Protein AF-X6DTE1-F1 (afdb_monomer_lite)

Sequence (92 aa):
MDHDGTIVAFVAQVKPLPAISKGIAIMAIKADEPCYRLTFDDAVAVQIELINGEKQSRIAARYDTNGGRISEVNTGKLHPGSRAEALRRLNS

Secondary structure (DSSP, 8-state):
--------------PPPPP--------------------HHHHHHHHHHHHTT--HHHHHHHTT--HHHHHHHHTTSSSTTHHHHHHHHHT-

pLDDT: mean 75.02, std 22.13, range [36.34, 96.12]

Structure (mmCIF, N/CA/C/O backbone):
data_AF-X6DTE1-F1
#
_entry.id   AF-X6DTE1-F1
#
loop_
_atom_site.group_PDB
_atom_site.id
_atom_site.type_symbol
_atom_site.label_atom_id
_atom_site.label_alt_id
_atom_site.label_comp_id
_atom_site.label_asym_id
_atom_site.label_entity_id
_atom_site.label_seq_id
_atom_site.pdbx_PDB_ins_code
_atom_site.Cartn_x
_atom_site.Cartn_y
_atom_site.Cartn_z
_atom_site.occupancy
_atom_site.B_iso_or_equiv
_atom_site.auth_seq_id
_atom_site.auth_comp_id
_atom_site.auth_asym_id
_atom_site.auth_atom_id
_atom_site.pdbx_PDB_model_num
ATOM 1 N N . MET A 1 1 ? -26.300 33.629 -55.037 1.00 42.12 1 MET A N 1
ATOM 2 C CA . MET A 1 1 ? -25.456 32.583 -55.647 1.00 42.12 1 MET A CA 1
ATOM 3 C C . MET A 1 1 ? -24.899 31.770 -54.504 1.00 42.12 1 MET A C 1
ATOM 5 O O . MET A 1 1 ? -23.818 32.027 -53.993 1.00 42.12 1 MET A O 1
ATOM 9 N N . ASP A 1 2 ? -25.768 30.891 -54.041 1.00 45.75 2 ASP A N 1
ATOM 10 C CA . ASP A 1 2 ? -25.549 29.846 -53.062 1.00 45.75 2 ASP A CA 1
ATOM 11 C C . ASP A 1 2 ? -24.662 28.770 -53.680 1.00 45.75 2 ASP A C 1
ATOM 13 O O . ASP A 1 2 ? -24.908 28.397 -54.823 1.00 45.75 2 ASP A O 1
ATOM 17 N N . HIS A 1 3 ? -23.692 28.249 -52.929 1.00 50.47 3 HIS A N 1
ATOM 18 C CA . HIS A 1 3 ? -23.253 26.862 -53.066 1.00 50.47 3 HIS A CA 1
ATOM 19 C C . HIS A 1 3 ? -22.790 26.347 -51.704 1.00 50.47 3 HIS A C 1
ATOM 21 O O . HIS A 1 3 ? -21.667 26.585 -51.259 1.00 50.47 3 HIS A O 1
ATOM 27 N N . ASP A 1 4 ? -23.721 25.644 -51.063 1.00 48.56 4 ASP A N 1
ATOM 28 C CA . ASP A 1 4 ? -23.477 24.614 -50.067 1.00 48.56 4 ASP A CA 1
ATOM 29 C C . ASP A 1 4 ? -22.323 23.693 -50.470 1.00 48.56 4 ASP A C 1
ATOM 31 O O . ASP A 1 4 ? -22.234 23.215 -51.603 1.00 48.56 4 ASP A O 1
ATOM 35 N N . GLY A 1 5 ? -21.472 23.392 -49.496 1.00 49.50 5 GLY A N 1
ATOM 36 C CA . GLY A 1 5 ? -20.377 22.442 -49.634 1.00 49.50 5 GLY A CA 1
ATOM 37 C C . GLY A 1 5 ? -20.026 21.819 -48.293 1.00 49.50 5 GLY A C 1
ATOM 38 O O . GLY A 1 5 ? -18.887 21.896 -47.844 1.00 49.50 5 GLY A O 1
ATOM 39 N N . THR A 1 6 ? -21.024 21.245 -47.620 1.00 48.16 6 THR A N 1
ATOM 40 C CA . THR A 1 6 ? -20.842 20.337 -46.485 1.00 48.16 6 THR A CA 1
ATOM 41 C C . THR A 1 6 ? -19.892 19.204 -46.875 1.00 48.16 6 THR A C 1
ATOM 43 O O . THR A 1 6 ? -20.205 18.415 -47.763 1.00 48.16 6 THR A O 1
ATOM 46 N N . ILE A 1 7 ? -18.758 19.078 -46.182 1.00 48.94 7 ILE A N 1
ATOM 47 C CA . ILE A 1 7 ? -17.902 17.891 -46.271 1.00 48.94 7 ILE A CA 1
ATOM 48 C C . ILE A 1 7 ? -18.037 17.124 -44.958 1.00 48.94 7 ILE A C 1
ATOM 50 O O . ILE A 1 7 ? -17.513 17.521 -43.920 1.00 48.94 7 ILE A O 1
ATOM 54 N N . VAL A 1 8 ? -18.773 16.018 -45.020 1.00 45.66 8 VAL A N 1
ATOM 55 C CA . VAL A 1 8 ? -18.771 14.945 -44.024 1.00 45.66 8 VAL A CA 1
ATOM 56 C C . VAL A 1 8 ? -17.941 13.782 -44.570 1.00 45.66 8 VAL A C 1
ATOM 58 O O . VAL A 1 8 ? -18.226 13.305 -45.661 1.00 45.66 8 VAL A O 1
ATOM 61 N N . ALA A 1 9 ? -16.933 13.325 -43.822 1.00 40.59 9 ALA A N 1
ATOM 62 C CA . ALA A 1 9 ? -16.464 11.928 -43.762 1.00 40.59 9 ALA A CA 1
ATOM 63 C C . ALA A 1 9 ? -15.310 11.837 -42.735 1.00 40.59 9 ALA A C 1
ATOM 65 O O . ALA A 1 9 ? -14.310 12.530 -42.871 1.00 40.59 9 ALA A O 1
ATOM 66 N N . PHE A 1 10 ? -15.500 11.233 -41.560 1.00 38.22 10 PHE A N 1
ATOM 67 C CA . PHE A 1 10 ? -15.435 9.796 -41.225 1.00 38.22 10 PHE A CA 1
ATOM 68 C C . PHE A 1 10 ? -14.002 9.274 -40.941 1.00 38.22 10 PHE A C 1
ATOM 70 O O . PHE A 1 10 ? -13.222 9.022 -41.848 1.00 38.22 10 PHE A O 1
ATOM 77 N N . VAL A 1 11 ? -13.721 9.153 -39.630 1.00 44.94 11 VAL A N 1
ATOM 78 C CA . VAL A 1 11 ? -12.858 8.217 -38.861 1.00 44.94 11 VAL A CA 1
ATOM 79 C C . VAL A 1 11 ? -11.732 7.421 -39.543 1.00 44.94 11 VAL A C 1
ATOM 81 O O . VAL A 1 11 ? -11.965 6.714 -40.512 1.00 44.94 11 VAL A O 1
ATOM 84 N N . ALA A 1 12 ? -10.581 7.321 -38.855 1.00 36.34 12 ALA A N 1
ATOM 85 C CA . ALA A 1 12 ? -10.008 6.022 -38.450 1.00 36.34 12 ALA A CA 1
ATOM 86 C C . ALA A 1 12 ? -8.774 6.175 -37.533 1.00 36.34 12 ALA A C 1
ATOM 88 O O . ALA A 1 12 ? -7.699 6.589 -37.951 1.00 36.34 12 ALA A O 1
ATOM 89 N N . GLN A 1 13 ? -8.957 5.790 -36.270 1.00 42.72 13 GLN A N 1
ATOM 90 C CA . GLN A 1 13 ? -8.047 4.988 -35.444 1.00 42.72 13 GLN A CA 1
ATOM 91 C C . GLN A 1 13 ? -6.589 4.810 -35.941 1.00 42.72 13 GLN A C 1
ATOM 93 O O . GLN A 1 13 ? -6.292 3.929 -36.749 1.00 42.72 13 GLN A O 1
ATOM 98 N N . VAL A 1 14 ? -5.642 5.529 -35.337 1.00 47.56 14 VAL A N 1
ATOM 99 C CA . VAL A 1 14 ? -4.224 5.128 -35.343 1.00 47.56 14 VAL A CA 1
ATOM 100 C C . VAL A 1 14 ? -4.047 3.907 -34.432 1.00 47.56 14 VAL A C 1
ATOM 102 O O . VAL A 1 14 ? -4.193 3.998 -33.215 1.00 47.56 14 VAL A O 1
ATOM 105 N N . LYS A 1 15 ? -3.760 2.740 -35.022 1.00 49.81 15 LYS A N 1
ATOM 106 C CA . LYS A 1 15 ? -3.292 1.543 -34.301 1.00 49.81 15 LYS A CA 1
ATOM 107 C C . LYS A 1 15 ? -1.778 1.662 -34.067 1.00 49.81 15 LYS A C 1
ATOM 109 O O . LYS A 1 15 ? -1.067 1.919 -35.039 1.00 49.81 15 LYS A O 1
ATOM 114 N N . PRO A 1 16 ? -1.247 1.439 -32.854 1.00 43.44 16 PRO A N 1
ATOM 115 C CA . PRO A 1 16 ? 0.195 1.303 -32.678 1.00 43.44 16 PRO A CA 1
ATOM 116 C C . PRO A 1 16 ? 0.709 -0.030 -33.260 1.00 43.44 16 PRO A C 1
ATOM 118 O O . PRO A 1 16 ? 0.070 -1.075 -33.130 1.00 43.44 16 PRO A O 1
ATOM 121 N N . LEU A 1 17 ? 1.860 0.050 -33.935 1.00 44.62 17 LEU A N 1
ATOM 122 C CA . LEU A 1 17 ? 2.590 -1.019 -34.631 1.00 44.62 17 LEU A CA 1
ATOM 123 C C . LEU A 1 17 ? 3.166 -2.071 -33.644 1.00 44.62 17 LEU A C 1
ATOM 125 O O . LEU A 1 17 ? 3.510 -1.707 -32.518 1.00 44.62 17 LEU A O 1
ATOM 129 N N . PRO A 1 18 ? 3.294 -3.358 -34.038 1.00 41.94 18 PRO A N 1
ATOM 130 C CA . PRO A 1 18 ? 3.741 -4.443 -33.162 1.00 41.94 18 PRO A CA 1
ATOM 131 C C . PRO A 1 18 ? 5.226 -4.398 -32.770 1.00 41.94 18 PRO A C 1
ATOM 133 O O . PRO A 1 18 ? 6.086 -3.873 -33.476 1.00 41.94 18 PRO A O 1
ATOM 136 N N . ALA A 1 19 ? 5.487 -5.023 -31.621 1.00 49.59 19 ALA A N 1
ATOM 137 C CA . ALA A 1 19 ? 6.761 -5.154 -30.929 1.00 49.59 19 ALA A CA 1
ATOM 138 C C . ALA A 1 19 ? 7.887 -5.781 -31.770 1.00 49.59 19 ALA A C 1
ATOM 140 O O . ALA A 1 19 ? 7.717 -6.828 -32.396 1.00 49.59 19 ALA A O 1
ATOM 141 N N . ILE A 1 20 ? 9.083 -5.192 -31.681 1.00 45.91 20 ILE A N 1
ATOM 142 C CA . ILE A 1 20 ? 10.326 -5.802 -32.156 1.00 45.91 20 ILE A CA 1
ATOM 143 C C . ILE A 1 20 ? 10.905 -6.631 -31.005 1.00 45.91 20 ILE A C 1
ATOM 145 O O . ILE A 1 20 ? 11.499 -6.095 -30.075 1.00 45.91 20 ILE A O 1
ATOM 149 N N . SER A 1 21 ? 10.730 -7.949 -31.081 1.00 44.31 21 SER A N 1
ATOM 150 C CA . SER A 1 21 ? 11.513 -8.915 -30.310 1.00 44.31 21 SER A CA 1
ATOM 151 C C . SER A 1 21 ? 12.610 -9.477 -31.207 1.00 44.31 21 SER A C 1
ATOM 153 O O . SER A 1 21 ? 12.313 -10.213 -32.149 1.00 44.31 21 SER A O 1
ATOM 155 N N . LYS A 1 22 ? 13.873 -9.140 -30.922 1.00 43.25 22 LYS A N 1
ATOM 156 C CA . LYS A 1 22 ? 15.042 -9.953 -31.290 1.00 43.25 22 LYS A CA 1
ATOM 157 C C . LYS A 1 22 ? 16.067 -9.871 -30.166 1.00 43.25 22 LYS A C 1
ATOM 159 O O . LYS A 1 22 ? 16.531 -8.793 -29.811 1.00 43.25 22 LYS A O 1
ATOM 164 N N . GLY A 1 23 ? 16.343 -11.033 -29.583 1.00 45.81 23 GLY A N 1
ATOM 165 C CA . GLY A 1 23 ? 17.187 -11.193 -28.414 1.00 45.81 23 GLY A CA 1
ATOM 166 C C . GLY A 1 23 ? 18.642 -10.815 -28.662 1.00 45.81 23 GLY A C 1
ATOM 167 O O . GLY A 1 23 ? 19.249 -11.197 -29.660 1.00 45.81 23 GLY A O 1
ATOM 168 N N . ILE A 1 24 ? 19.200 -10.127 -27.675 1.00 45.97 24 ILE A N 1
ATOM 169 C CA . ILE A 1 24 ? 20.615 -10.174 -27.344 1.00 45.97 24 ILE A CA 1
ATOM 170 C C . ILE A 1 24 ? 20.668 -10.902 -26.003 1.00 45.97 24 ILE A C 1
ATOM 172 O O . ILE A 1 24 ? 20.202 -10.386 -24.987 1.00 45.97 24 ILE A O 1
ATOM 176 N N . ALA A 1 25 ? 21.176 -12.132 -26.012 1.00 45.31 25 ALA A N 1
ATOM 177 C CA . ALA A 1 25 ? 21.481 -12.866 -24.795 1.00 45.31 25 ALA A CA 1
ATOM 178 C C . ALA A 1 25 ? 22.730 -12.238 -24.161 1.00 45.31 25 ALA A C 1
ATOM 180 O O . ALA A 1 25 ? 23.856 -12.639 -24.440 1.00 45.31 25 ALA A O 1
ATOM 181 N N . ILE A 1 26 ? 22.528 -11.217 -23.329 1.00 49.50 26 ILE A N 1
ATOM 182 C CA . ILE A 1 26 ? 23.533 -10.814 -22.351 1.00 49.50 26 ILE A CA 1
ATOM 183 C C . ILE A 1 26 ? 23.541 -11.874 -21.246 1.00 49.50 26 ILE A C 1
ATOM 185 O O . ILE A 1 26 ? 22.524 -12.102 -20.593 1.00 49.50 26 ILE A O 1
ATOM 189 N N . MET A 1 27 ? 24.677 -12.550 -21.060 1.00 46.19 27 MET A N 1
ATOM 190 C CA . MET A 1 27 ? 24.963 -13.330 -19.854 1.00 46.19 27 MET A CA 1
ATOM 191 C C . MET A 1 27 ? 24.814 -12.394 -18.649 1.00 46.19 27 MET A C 1
ATOM 193 O O . MET A 1 27 ? 25.721 -11.628 -18.327 1.00 46.19 27 MET A O 1
ATOM 197 N N . ALA A 1 28 ? 23.638 -12.405 -18.024 1.00 49.69 28 ALA A N 1
ATOM 198 C CA . ALA A 1 28 ? 23.394 -11.665 -16.804 1.00 49.69 28 ALA A CA 1
ATOM 199 C C . ALA A 1 28 ? 24.105 -12.401 -15.667 1.00 49.69 28 ALA A C 1
ATOM 201 O O . ALA A 1 28 ? 23.780 -13.540 -15.329 1.00 49.69 28 ALA A O 1
ATOM 202 N N . ILE A 1 29 ? 25.114 -11.723 -15.126 1.00 53.59 29 ILE A N 1
ATOM 203 C CA . ILE A 1 29 ? 25.690 -11.928 -13.798 1.00 53.59 29 ILE A CA 1
ATOM 204 C C . ILE A 1 29 ? 24.568 -12.350 -12.844 1.00 53.59 29 ILE A C 1
ATOM 206 O O . ILE A 1 29 ? 23.494 -11.755 -12.910 1.00 53.59 29 ILE A O 1
ATOM 210 N N . LYS A 1 30 ? 24.803 -13.375 -12.011 1.00 52.41 30 LYS A N 1
ATOM 211 C CA . LYS A 1 30 ? 23.860 -13.902 -11.009 1.00 52.41 30 LYS A CA 1
ATOM 212 C C . LYS A 1 30 ? 23.097 -12.730 -10.383 1.00 52.41 30 LYS A C 1
ATOM 214 O O . LYS A 1 30 ? 23.683 -11.978 -9.612 1.00 52.41 30 LYS A O 1
ATOM 219 N N . ALA A 1 31 ? 21.855 -12.516 -10.817 1.00 50.97 31 ALA A N 1
ATOM 220 C CA . ALA A 1 31 ? 21.060 -11.422 -10.299 1.00 50.97 31 ALA A CA 1
ATOM 221 C C . ALA A 1 31 ? 20.882 -11.723 -8.816 1.00 50.97 31 ALA A C 1
ATOM 223 O O . ALA A 1 31 ? 20.385 -12.803 -8.482 1.00 50.97 31 ALA A O 1
ATOM 224 N N . ASP A 1 32 ? 21.337 -10.816 -7.950 1.00 53.53 32 ASP A N 1
ATOM 225 C CA . ASP A 1 32 ? 20.835 -10.763 -6.585 1.00 53.53 32 ASP A CA 1
ATOM 226 C C . ASP A 1 32 ? 19.319 -10.960 -6.662 1.00 53.53 32 ASP A C 1
ATOM 228 O O . ASP A 1 32 ? 18.657 -10.382 -7.534 1.00 53.53 32 ASP A O 1
ATOM 232 N N . GLU A 1 33 ? 18.826 -11.885 -5.843 1.00 56.88 33 GLU A N 1
ATOM 233 C CA . GLU A 1 33 ? 17.438 -12.335 -5.766 1.00 56.88 33 GLU A CA 1
ATOM 234 C C . GLU A 1 33 ? 16.465 -11.199 -6.121 1.00 56.88 33 GLU A C 1
ATOM 236 O O . GLU A 1 33 ? 16.628 -10.088 -5.603 1.00 56.88 33 GLU A O 1
ATOM 241 N N . PRO A 1 34 ? 15.492 -11.405 -7.031 1.00 55.66 34 PRO A N 1
ATOM 242 C CA . PRO A 1 34 ? 14.619 -10.319 -7.448 1.00 55.66 34 PRO A CA 1
ATOM 243 C C . PRO A 1 34 ? 13.948 -9.740 -6.205 1.00 55.66 34 PRO A C 1
ATOM 245 O O . PRO A 1 34 ? 13.117 -10.412 -5.600 1.00 55.66 34 PRO A O 1
ATOM 248 N N . CYS A 1 35 ? 14.310 -8.505 -5.823 1.00 62.88 35 CYS A N 1
ATOM 249 C CA . CYS A 1 35 ? 13.655 -7.847 -4.699 1.00 62.88 35 CYS A CA 1
ATOM 250 C C . CYS A 1 35 ? 12.152 -7.893 -4.981 1.00 62.88 35 CYS A C 1
ATOM 252 O O . CYS A 1 35 ? 11.730 -7.510 -6.084 1.00 62.88 35 CYS A O 1
ATOM 254 N N . TYR A 1 36 ? 11.361 -8.409 -4.043 1.00 73.88 36 TYR A N 1
ATOM 255 C CA . TYR A 1 36 ? 9.935 -8.596 -4.259 1.00 73.88 36 TYR A CA 1
ATOM 256 C C . TYR A 1 36 ? 9.315 -7.288 -4.780 1.00 73.88 36 TYR A C 1
ATOM 258 O O . TYR A 1 36 ? 9.427 -6.216 -4.173 1.00 73.88 36 TYR A O 1
ATOM 266 N N . ARG A 1 37 ? 8.746 -7.333 -5.991 1.00 83.44 37 ARG A N 1
ATOM 267 C CA . ARG A 1 37 ? 8.144 -6.155 -6.624 1.00 83.44 37 ARG A CA 1
ATOM 268 C C . ARG A 1 37 ? 6.684 -6.128 -6.217 1.00 83.44 37 ARG A C 1
ATOM 270 O O . ARG A 1 37 ? 5.917 -6.953 -6.699 1.00 83.44 37 ARG A O 1
ATOM 277 N N . LEU A 1 38 ? 6.326 -5.153 -5.382 1.00 88.12 38 LEU A N 1
ATOM 278 C CA . LEU A 1 38 ? 4.939 -4.898 -4.996 1.00 88.12 38 LEU A CA 1
ATOM 279 C C . LEU A 1 38 ? 4.044 -4.906 -6.235 1.00 88.12 38 LEU A C 1
ATOM 281 O O . LEU A 1 38 ? 4.316 -4.190 -7.205 1.00 88.12 38 LEU A O 1
ATOM 285 N N . THR A 1 39 ? 2.990 -5.706 -6.191 1.00 93.56 39 THR A N 1
ATOM 286 C CA . THR A 1 39 ? 1.921 -5.713 -7.186 1.00 93.56 39 THR A CA 1
ATOM 287 C C . THR A 1 39 ? 0.920 -4.590 -6.908 1.00 93.56 39 THR A C 1
ATOM 289 O O . THR A 1 39 ? 1.001 -3.893 -5.893 1.00 93.56 39 THR A O 1
ATOM 292 N N . PHE A 1 40 ? -0.040 -4.394 -7.815 1.00 92.56 40 PHE A N 1
ATOM 293 C CA . PHE A 1 40 ? -1.130 -3.451 -7.572 1.00 92.56 40 PHE A CA 1
ATOM 294 C C . PHE A 1 40 ? -1.977 -3.872 -6.361 1.00 92.56 40 PHE A C 1
ATOM 296 O O . PHE A 1 40 ? -2.301 -3.029 -5.530 1.00 92.56 40 PHE A O 1
ATOM 303 N N . ASP A 1 41 ? -2.285 -5.165 -6.221 1.00 93.88 41 ASP A N 1
ATOM 304 C CA . ASP A 1 41 ? -3.037 -5.669 -5.068 1.00 93.88 41 ASP A CA 1
ATOM 305 C C . ASP A 1 41 ? -2.254 -5.528 -3.758 1.00 93.88 41 ASP A C 1
ATOM 307 O O . ASP A 1 41 ? -2.842 -5.130 -2.752 1.00 93.88 41 ASP A O 1
ATOM 311 N N . ASP A 1 42 ? -0.932 -5.736 -3.773 1.00 93.56 42 ASP A N 1
ATOM 312 C CA . ASP A 1 42 ? -0.094 -5.443 -2.602 1.00 93.56 42 ASP A CA 1
ATOM 313 C C . ASP A 1 42 ? -0.162 -3.961 -2.241 1.00 93.56 42 ASP A C 1
ATOM 315 O O . ASP A 1 42 ? -0.279 -3.610 -1.074 1.00 93.56 42 ASP A O 1
ATOM 319 N N . ALA A 1 43 ? -0.130 -3.068 -3.233 1.00 95.19 43 ALA A N 1
ATOM 320 C CA . ALA A 1 43 ? -0.261 -1.638 -2.988 1.00 95.19 43 ALA A CA 1
ATOM 321 C C . ALA A 1 43 ? -1.629 -1.274 -2.391 1.00 95.19 43 ALA A C 1
ATOM 323 O O . ALA A 1 43 ? -1.702 -0.404 -1.525 1.00 95.19 43 ALA A O 1
ATOM 324 N N . VAL A 1 44 ? -2.707 -1.947 -2.807 1.00 96.06 44 VAL A N 1
ATOM 325 C CA . VAL A 1 44 ? -4.034 -1.794 -2.192 1.00 96.06 44 VAL A CA 1
ATOM 326 C C . VAL A 1 44 ? -4.012 -2.269 -0.739 1.00 96.06 44 VAL A C 1
ATOM 328 O O . VAL A 1 44 ? -4.500 -1.556 0.136 1.00 96.06 44 VAL A O 1
ATOM 331 N N . ALA A 1 45 ? -3.414 -3.428 -0.457 1.00 96.12 45 ALA A N 1
ATOM 332 C CA . ALA A 1 45 ? -3.296 -3.956 0.900 1.00 96.12 45 ALA A CA 1
ATOM 333 C C . ALA A 1 45 ? -2.443 -3.043 1.804 1.00 96.12 45 ALA A C 1
ATOM 335 O O . ALA A 1 45 ? -2.870 -2.687 2.901 1.00 96.12 45 ALA A O 1
ATOM 336 N N . VAL A 1 46 ? -1.309 -2.547 1.298 1.00 95.06 46 VAL A N 1
ATOM 337 C CA . VAL A 1 46 ? -0.474 -1.525 1.948 1.00 95.06 46 VAL A CA 1
ATOM 338 C C . VAL A 1 46 ? -1.290 -0.271 2.269 1.00 95.06 46 VAL A C 1
ATOM 340 O O . VAL A 1 46 ? -1.207 0.240 3.382 1.00 95.06 46 VAL A O 1
ATOM 343 N N . GLN A 1 47 ? -2.097 0.228 1.328 1.00 95.69 47 GLN A N 1
ATOM 344 C CA . GLN A 1 47 ? -2.952 1.399 1.550 1.00 95.69 47 GLN A CA 1
ATOM 345 C C . GLN A 1 47 ? -4.009 1.144 2.633 1.00 95.69 47 GLN A C 1
ATOM 347 O O . GLN A 1 47 ? -4.247 2.022 3.458 1.00 95.69 47 GLN A O 1
ATOM 352 N N . ILE A 1 48 ? -4.600 -0.053 2.687 1.00 95.81 48 ILE A N 1
ATOM 353 C CA . ILE A 1 48 ? -5.529 -0.444 3.760 1.00 95.81 48 ILE A CA 1
ATOM 354 C C . ILE A 1 48 ? -4.819 -0.435 5.122 1.00 95.81 48 ILE A C 1
ATOM 356 O O . ILE A 1 48 ? -5.330 0.146 6.077 1.00 95.81 48 ILE A O 1
ATOM 360 N N . GLU A 1 49 ? -3.624 -1.023 5.218 1.00 94.06 49 GLU A N 1
ATOM 361 C CA . GLU A 1 49 ? -2.830 -1.020 6.453 1.00 94.06 49 GLU A CA 1
ATOM 362 C C . GLU A 1 49 ? -2.462 0.406 6.896 1.00 94.06 49 GLU A C 1
ATOM 364 O O . GLU A 1 49 ? -2.592 0.742 8.075 1.00 94.06 49 GLU A O 1
ATOM 369 N N . LEU A 1 50 ? -2.077 1.275 5.956 1.00 94.50 50 LEU A N 1
ATOM 370 C CA . LEU A 1 50 ? -1.794 2.688 6.229 1.00 94.50 50 LEU A CA 1
ATOM 371 C C . LEU A 1 50 ? -3.029 3.443 6.736 1.00 94.50 50 LEU A C 1
ATOM 373 O O . LEU A 1 50 ? -2.914 4.221 7.682 1.00 94.50 50 LEU A O 1
ATOM 377 N N . ILE A 1 51 ? -4.204 3.209 6.142 1.00 91.81 51 ILE A N 1
ATOM 378 C CA . ILE A 1 51 ? -5.473 3.813 6.581 1.00 91.81 51 ILE A CA 1
ATOM 379 C C . ILE A 1 51 ? -5.830 3.360 8.003 1.00 91.81 51 ILE A C 1
ATOM 381 O O . ILE A 1 51 ? -6.283 4.173 8.806 1.00 91.81 51 ILE A O 1
ATOM 385 N N . ASN A 1 52 ? -5.551 2.100 8.341 1.00 93.50 52 ASN A N 1
ATOM 386 C CA . ASN A 1 52 ? -5.734 1.556 9.690 1.00 93.50 52 ASN A CA 1
ATOM 387 C C . ASN A 1 52 ? -4.700 2.073 10.712 1.00 93.50 52 ASN A C 1
ATOM 389 O O . ASN A 1 52 ? -4.773 1.723 11.889 1.00 93.50 52 ASN A O 1
ATOM 393 N N . GLY A 1 53 ? -3.745 2.909 10.290 1.00 94.12 53 GLY A N 1
ATOM 394 C CA . GLY A 1 53 ? -2.748 3.525 11.164 1.00 94.12 53 GLY A CA 1
ATOM 395 C C . GLY A 1 53 ? -1.494 2.680 11.399 1.00 94.12 53 GLY A C 1
ATOM 396 O O . GLY A 1 53 ? -0.727 2.971 12.322 1.00 94.12 53 GLY A O 1
AT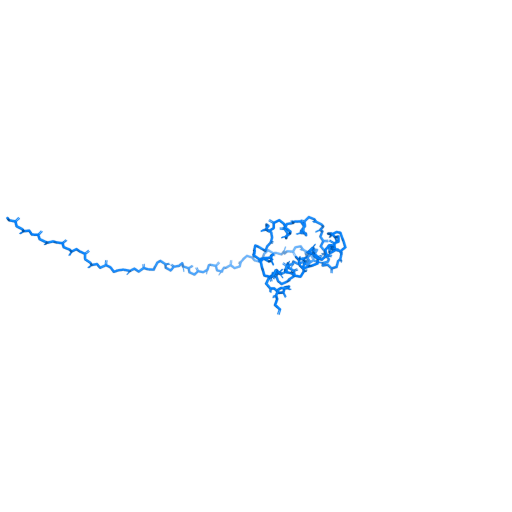OM 397 N N . GLU A 1 54 ? -1.247 1.647 10.588 1.00 94.75 54 GLU A N 1
ATOM 398 C CA . GLU A 1 54 ? -0.014 0.866 10.691 1.00 94.75 54 GLU A CA 1
ATOM 399 C C . GLU A 1 54 ? 1.221 1.682 10.286 1.00 94.75 54 GLU A C 1
ATOM 401 O O . GLU A 1 54 ? 1.205 2.548 9.407 1.00 94.75 54 GLU A O 1
ATOM 406 N N . LYS A 1 55 ? 2.349 1.386 10.939 1.00 94.12 55 LYS A N 1
ATOM 407 C CA . LYS A 1 55 ? 3.618 2.079 10.682 1.00 94.12 55 LYS A CA 1
ATOM 408 C C . LYS A 1 55 ? 4.241 1.581 9.382 1.00 94.12 55 LYS A C 1
ATOM 410 O O . LYS A 1 55 ? 4.452 0.381 9.226 1.00 94.12 55 LYS A O 1
ATOM 415 N N . GLN A 1 56 ? 4.686 2.502 8.523 1.00 93.06 56 GLN A N 1
ATOM 416 C CA . GLN A 1 56 ? 5.359 2.178 7.255 1.00 93.06 56 GLN A CA 1
ATOM 417 C C . GLN A 1 56 ? 6.533 1.202 7.412 1.00 93.06 56 GLN A C 1
ATOM 419 O O . GLN A 1 56 ? 6.722 0.347 6.557 1.00 93.06 56 GLN 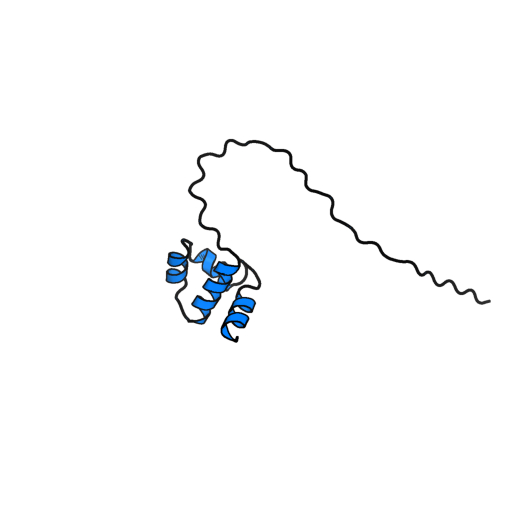A O 1
ATOM 424 N N . SER A 1 57 ? 7.301 1.287 8.505 1.00 93.50 57 SER A N 1
ATOM 425 C CA . SER A 1 57 ? 8.414 0.365 8.774 1.00 93.50 57 SER A CA 1
ATOM 426 C C . SER A 1 57 ? 7.958 -1.075 9.016 1.00 93.50 57 SER A C 1
ATOM 428 O O . SER A 1 57 ? 8.620 -2.010 8.577 1.00 93.50 57 SER A O 1
ATOM 430 N N . ARG A 1 58 ? 6.815 -1.264 9.684 1.00 93.25 58 ARG A N 1
ATOM 431 C CA . ARG A 1 58 ? 6.231 -2.588 9.921 1.00 93.25 58 ARG A CA 1
ATOM 432 C C . ARG A 1 58 ? 5.654 -3.166 8.635 1.00 93.25 58 ARG A C 1
ATOM 434 O O . ARG A 1 58 ? 5.852 -4.343 8.365 1.00 93.25 58 ARG A O 1
ATOM 441 N N . ILE A 1 59 ? 4.989 -2.327 7.846 1.00 93.81 59 ILE A N 1
ATOM 442 C CA . ILE A 1 59 ? 4.470 -2.700 6.529 1.00 93.81 59 ILE A CA 1
ATOM 443 C C . ILE A 1 59 ? 5.638 -3.107 5.622 1.00 93.81 59 ILE A C 1
ATOM 445 O O . ILE A 1 59 ? 5.641 -4.203 5.083 1.00 93.81 59 ILE A O 1
ATOM 449 N N . ALA A 1 60 ? 6.691 -2.293 5.538 1.00 92.31 60 ALA A N 1
ATOM 450 C CA . ALA A 1 60 ? 7.875 -2.588 4.733 1.00 92.31 60 ALA A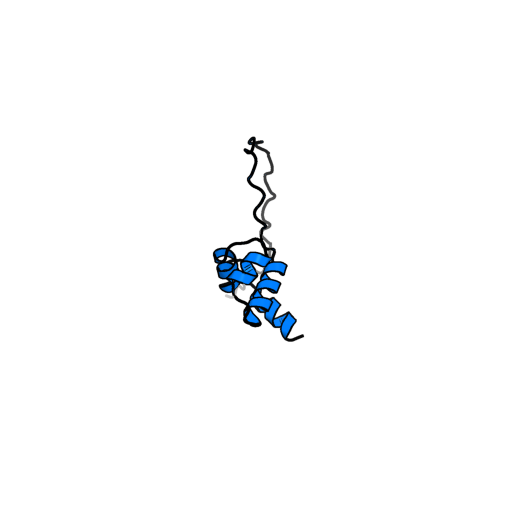 CA 1
ATOM 451 C C . ALA A 1 60 ? 8.485 -3.966 5.057 1.00 92.31 60 ALA A C 1
ATOM 453 O O . ALA A 1 60 ? 8.776 -4.734 4.146 1.00 92.31 60 ALA A O 1
ATOM 454 N N . ALA A 1 61 ? 8.582 -4.315 6.345 1.00 92.00 61 ALA A N 1
ATOM 455 C CA . ALA A 1 61 ? 9.064 -5.625 6.779 1.00 92.00 61 ALA A CA 1
ATOM 456 C C . ALA A 1 61 ? 8.142 -6.793 6.372 1.00 92.00 61 ALA A C 1
ATOM 458 O O . ALA A 1 61 ? 8.634 -7.887 6.119 1.00 92.00 61 ALA A O 1
ATOM 459 N N . ARG A 1 62 ? 6.819 -6.587 6.297 1.00 90.62 62 ARG A N 1
ATOM 460 C CA . ARG A 1 62 ? 5.857 -7.626 5.874 1.00 90.62 62 ARG A CA 1
ATOM 461 C C . ARG A 1 62 ? 5.934 -7.934 4.382 1.00 90.62 62 ARG A C 1
ATOM 463 O O . ARG A 1 62 ? 5.781 -9.087 4.003 1.00 90.62 62 ARG A O 1
ATOM 470 N N . TYR A 1 63 ? 6.168 -6.914 3.559 1.00 88.62 63 TYR A N 1
ATOM 471 C CA . TYR A 1 63 ? 6.238 -7.048 2.099 1.00 88.62 63 TYR A CA 1
ATOM 472 C C . TYR A 1 63 ? 7.675 -7.186 1.576 1.00 88.62 63 TYR A C 1
ATOM 474 O O . TYR A 1 63 ? 7.904 -6.952 0.392 1.00 88.62 63 TYR A O 1
ATOM 482 N N . ASP A 1 64 ? 8.636 -7.498 2.455 1.00 87.75 64 ASP A N 1
ATOM 483 C CA . ASP A 1 64 ? 10.061 -7.640 2.123 1.00 87.75 64 ASP A CA 1
ATOM 484 C C . ASP A 1 64 ? 10.588 -6.487 1.246 1.00 87.75 64 ASP A C 1
ATOM 486 O O . ASP A 1 64 ? 11.149 -6.646 0.161 1.00 87.75 64 ASP A O 1
ATOM 490 N N . THR A 1 65 ? 10.299 -5.264 1.688 1.00 88.75 65 THR A N 1
ATOM 491 C CA . THR A 1 65 ? 10.581 -4.046 0.933 1.00 88.75 65 THR A CA 1
ATOM 492 C C . THR A 1 65 ? 11.132 -2.955 1.840 1.00 88.75 65 THR A C 1
ATOM 494 O O . THR A 1 65 ? 11.213 -3.101 3.058 1.00 88.75 65 THR A O 1
ATOM 497 N N . ASN A 1 66 ? 11.539 -1.829 1.259 1.00 90.69 66 ASN A N 1
ATOM 498 C CA . ASN A 1 66 ? 12.038 -0.695 2.031 1.00 90.69 66 ASN A CA 1
ATOM 499 C C . ASN A 1 66 ? 10.953 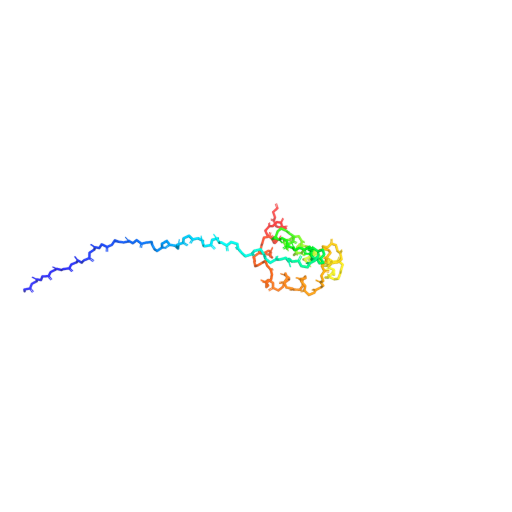0.371 2.238 1.00 90.69 66 ASN A C 1
ATOM 501 O O . ASN A 1 66 ? 10.020 0.513 1.445 1.00 90.69 66 ASN A O 1
ATOM 505 N N . GLY A 1 67 ? 11.103 1.163 3.303 1.00 90.75 67 GLY A N 1
ATOM 506 C CA . GLY A 1 67 ? 10.168 2.246 3.627 1.00 90.75 67 GLY A CA 1
ATOM 507 C C . GLY A 1 67 ? 10.033 3.290 2.512 1.00 90.75 67 GLY A C 1
ATOM 508 O O . GLY A 1 67 ? 8.968 3.880 2.361 1.00 90.75 67 GLY A O 1
ATOM 509 N N . GLY A 1 68 ? 11.066 3.462 1.678 1.00 92.94 68 GLY A N 1
ATOM 510 C CA . GLY A 1 68 ? 11.001 4.294 0.477 1.00 92.94 68 GLY A CA 1
ATOM 511 C C . GLY A 1 68 ? 9.917 3.817 -0.489 1.00 92.94 68 GLY A C 1
ATOM 512 O O . GLY A 1 68 ? 9.071 4.617 -0.879 1.00 92.94 68 GLY A O 1
ATOM 513 N N . ARG A 1 69 ? 9.853 2.511 -0.787 1.00 91.94 69 ARG A N 1
ATOM 514 C CA . ARG A 1 69 ? 8.811 1.951 -1.669 1.00 91.94 69 ARG A CA 1
ATOM 515 C C . ARG A 1 69 ? 7.417 2.084 -1.075 1.00 91.94 69 ARG A C 1
ATOM 517 O O . ARG A 1 69 ? 6.481 2.420 -1.793 1.00 91.94 69 ARG A O 1
ATOM 524 N N . ILE A 1 70 ? 7.275 1.865 0.233 1.00 94.31 70 ILE A N 1
ATOM 525 C CA . ILE A 1 70 ? 5.994 2.082 0.922 1.00 94.31 70 ILE A CA 1
ATOM 526 C C . ILE A 1 70 ? 5.572 3.555 0.827 1.00 94.31 70 ILE A C 1
ATOM 528 O O . ILE A 1 70 ? 4.406 3.847 0.571 1.00 94.31 70 ILE A O 1
ATOM 532 N N . SER A 1 71 ? 6.514 4.491 0.958 1.00 95.06 71 SER A N 1
ATOM 533 C CA . SER A 1 71 ? 6.253 5.921 0.772 1.00 95.06 71 SER A CA 1
ATOM 534 C C . SER A 1 71 ? 5.848 6.258 -0.670 1.00 95.06 71 SER A C 1
ATOM 536 O O . SER A 1 71 ? 4.935 7.056 -0.889 1.00 95.06 71 SER A O 1
ATOM 538 N N . GLU A 1 72 ? 6.447 5.617 -1.676 1.00 94.19 72 GLU A N 1
ATOM 539 C CA . GLU A 1 72 ? 6.032 5.769 -3.076 1.00 94.19 72 GLU A CA 1
ATOM 540 C C . GLU A 1 72 ? 4.611 5.248 -3.329 1.00 94.19 72 GLU A C 1
ATOM 542 O O . GLU A 1 72 ? 3.857 5.901 -4.052 1.00 94.19 72 GLU A O 1
ATOM 547 N N . VAL A 1 73 ? 4.213 4.130 -2.705 1.00 94.06 73 VAL A N 1
ATOM 548 C CA . VAL A 1 73 ? 2.818 3.648 -2.736 1.00 94.06 73 VAL A CA 1
ATOM 549 C C . VAL A 1 73 ? 1.891 4.650 -2.058 1.00 94.06 73 VAL A C 1
ATOM 551 O O . VAL A 1 73 ? 0.878 5.042 -2.635 1.00 94.06 73 VAL A O 1
ATOM 554 N N . ASN A 1 74 ? 2.251 5.116 -0.858 1.00 94.06 74 ASN A N 1
ATOM 555 C CA . ASN A 1 74 ? 1.455 6.066 -0.082 1.00 94.06 74 ASN A CA 1
ATOM 556 C C . ASN A 1 74 ? 1.225 7.386 -0.839 1.00 94.06 74 ASN A C 1
ATOM 558 O O . ASN A 1 74 ? 0.114 7.906 -0.878 1.00 94.06 74 ASN A O 1
ATOM 562 N N . THR A 1 75 ? 2.272 7.904 -1.485 1.00 92.88 75 THR A N 1
ATOM 563 C CA . THR A 1 75 ? 2.208 9.120 -2.313 1.00 92.88 75 THR A CA 1
ATOM 564 C C . THR A 1 75 ? 1.571 8.892 -3.685 1.00 92.88 75 THR A C 1
ATOM 566 O O . THR A 1 75 ? 1.353 9.854 -4.418 1.00 92.88 75 THR A O 1
ATOM 569 N N . GLY A 1 76 ? 1.263 7.643 -4.047 1.00 88.88 76 GLY A N 1
ATOM 570 C CA . GLY A 1 76 ? 0.667 7.280 -5.331 1.00 88.88 76 GLY A CA 1
ATOM 571 C C . GLY A 1 76 ? 1.628 7.356 -6.520 1.00 88.88 76 GLY A C 1
ATOM 572 O O . GLY A 1 76 ? 1.178 7.267 -7.659 1.00 88.88 76 GLY A O 1
ATOM 573 N N . LYS A 1 77 ? 2.938 7.512 -6.279 1.00 91.19 77 LYS A N 1
ATOM 574 C CA . LYS A 1 77 ? 3.975 7.418 -7.321 1.00 91.19 77 LYS A CA 1
ATOM 575 C C . LYS A 1 77 ? 4.116 5.986 -7.824 1.00 91.19 77 LYS A C 1
ATOM 577 O O . LYS A 1 77 ? 4.292 5.765 -9.019 1.00 91.19 77 LYS A O 1
ATOM 582 N N . LEU A 1 78 ? 4.023 5.025 -6.906 1.00 88.62 78 LEU A N 1
ATOM 583 C CA . LEU A 1 78 ? 3.976 3.603 -7.211 1.00 88.62 78 LEU A CA 1
ATOM 584 C C . LEU A 1 78 ? 2.521 3.129 -7.129 1.00 88.62 78 LEU A C 1
ATOM 586 O O . LEU A 1 78 ? 1.843 3.382 -6.138 1.00 88.62 78 LEU A O 1
ATOM 590 N N . HIS A 1 79 ? 2.050 2.444 -8.175 1.00 92.81 79 HIS A N 1
ATOM 591 C CA . HIS A 1 79 ? 0.668 1.954 -8.310 1.00 92.81 79 HIS A CA 1
ATOM 592 C C . HIS A 1 79 ? -0.414 3.031 -8.098 1.00 92.81 79 HIS A C 1
ATOM 594 O O . HIS A 1 79 ? -1.180 2.967 -7.127 1.00 92.81 79 HIS A O 1
ATOM 600 N N . PRO A 1 80 ? -0.513 4.021 -9.010 1.00 94.00 80 PRO A N 1
ATOM 601 C CA . PRO A 1 80 ? -1.579 5.020 -8.978 1.00 94.00 80 PRO A CA 1
ATOM 602 C C . PRO A 1 80 ? -2.967 4.366 -8.945 1.00 94.00 80 PRO A C 1
ATOM 604 O O . PRO A 1 80 ? -3.215 3.383 -9.637 1.00 94.00 80 PRO A O 1
ATOM 607 N N . GLY A 1 81 ? -3.883 4.907 -8.141 1.00 93.31 81 GLY A N 1
ATOM 608 C CA . GLY A 1 81 ? -5.241 4.364 -7.982 1.00 93.31 81 GLY A CA 1
ATOM 609 C C . GLY A 1 81 ? -5.397 3.311 -6.878 1.00 93.31 81 GLY A C 1
ATOM 610 O O . GLY A 1 81 ? -6.519 3.100 -6.420 1.00 93.31 81 GLY A O 1
ATOM 611 N N . SER A 1 82 ? -4.303 2.740 -6.358 1.00 93.25 82 SER A N 1
ATOM 612 C CA . SER A 1 82 ? -4.334 1.781 -5.235 1.00 93.25 82 SER A CA 1
ATOM 613 C C . SER A 1 82 ? -5.067 2.323 -4.001 1.00 93.25 82 SER A C 1
ATOM 615 O O . SER A 1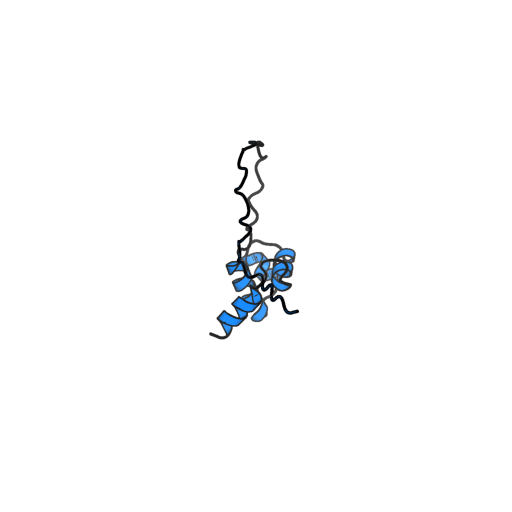 82 ? -5.861 1.618 -3.386 1.00 93.25 82 SER A O 1
ATOM 617 N N . ARG A 1 83 ? -4.883 3.609 -3.677 1.00 93.00 83 ARG A N 1
ATOM 618 C CA . ARG A 1 83 ? -5.593 4.277 -2.573 1.00 93.00 83 ARG A CA 1
ATOM 619 C C . ARG A 1 83 ? -7.106 4.358 -2.791 1.00 93.00 83 ARG A C 1
ATOM 621 O O . ARG A 1 83 ? -7.867 4.168 -1.848 1.00 93.00 83 ARG A O 1
ATOM 628 N N . ALA A 1 84 ? -7.547 4.662 -4.012 1.00 94.50 84 ALA A N 1
ATOM 629 C CA . ALA A 1 84 ? -8.973 4.750 -4.327 1.00 94.50 84 ALA A CA 1
ATOM 630 C C . ALA A 1 84 ? -9.638 3.370 -4.227 1.00 94.50 84 ALA A C 1
ATOM 632 O O . ALA A 1 84 ? -10.715 3.239 -3.652 1.00 94.50 84 ALA A O 1
ATOM 633 N N . GLU A 1 85 ? -8.952 2.336 -4.712 1.00 94.75 85 GLU A N 1
ATOM 634 C CA . GLU A 1 85 ? -9.402 0.951 -4.597 1.00 94.75 85 GLU A CA 1
ATOM 635 C C . GLU A 1 85 ? -9.426 0.470 -3.135 1.00 94.75 85 GLU A C 1
ATOM 637 O O . GLU A 1 85 ? -10.402 -0.146 -2.713 1.00 94.75 85 GLU A O 1
ATOM 642 N N . ALA A 1 86 ? -8.419 0.816 -2.326 1.00 94.19 86 ALA A N 1
ATOM 643 C CA . ALA A 1 86 ? -8.410 0.533 -0.888 1.00 94.19 86 ALA A CA 1
ATOM 644 C C . ALA A 1 86 ? -9.623 1.149 -0.173 1.00 94.19 86 ALA A C 1
ATOM 646 O O . ALA A 1 86 ? -10.312 0.467 0.583 1.00 94.19 86 ALA A O 1
ATOM 647 N N . LEU A 1 87 ? -9.933 2.417 -0.461 1.00 93.62 87 LEU A N 1
ATOM 648 C CA . LEU A 1 87 ? -11.122 3.085 0.072 1.00 93.62 87 LEU A CA 1
ATOM 649 C C . LEU A 1 87 ? -12.418 2.412 -0.398 1.00 93.62 87 LEU A C 1
ATOM 651 O O . LEU A 1 87 ? -13.341 2.268 0.397 1.00 93.62 87 LEU A O 1
ATOM 655 N N . ARG A 1 88 ? -12.500 1.971 -1.658 1.00 94.62 88 ARG A N 1
ATOM 656 C CA . ARG A 1 88 ? -13.665 1.229 -2.165 1.00 94.62 88 ARG A CA 1
ATOM 657 C C . ARG A 1 88 ? -13.881 -0.073 -1.391 1.00 94.62 88 ARG A C 1
ATOM 659 O O . ARG A 1 88 ? -15.014 -0.367 -1.036 1.00 94.62 88 ARG A O 1
ATOM 666 N N . ARG A 1 89 ? -12.808 -0.823 -1.107 1.00 93.12 89 ARG A 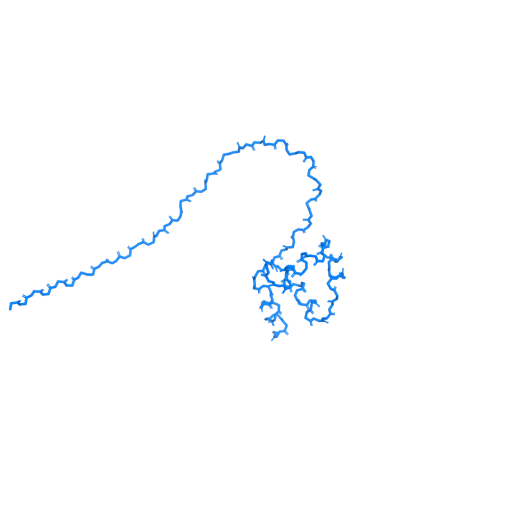N 1
ATOM 667 C CA . ARG A 1 89 ? -12.867 -2.087 -0.350 1.00 93.12 89 ARG A CA 1
ATOM 668 C C . ARG A 1 89 ? -13.239 -1.887 1.121 1.00 93.12 89 ARG A C 1
ATOM 670 O O . ARG A 1 89 ? -13.900 -2.748 1.679 1.00 93.12 89 ARG A O 1
ATOM 677 N N . LEU A 1 90 ? -12.830 -0.777 1.739 1.00 89.38 90 LEU A N 1
ATOM 678 C CA . LEU A 1 90 ? -13.156 -0.469 3.140 1.00 89.38 90 LEU A CA 1
ATOM 679 C C . LEU A 1 90 ? -14.597 0.019 3.351 1.00 89.38 90 LEU A C 1
ATOM 681 O O . LEU A 1 90 ? -15.117 -0.100 4.454 1.00 89.38 90 LEU A O 1
ATOM 685 N N . ASN A 1 91 ? -15.220 0.594 2.320 1.00 87.06 91 ASN A N 1
ATOM 686 C CA . ASN A 1 91 ? -16.588 1.124 2.380 1.00 87.06 91 ASN A CA 1
ATOM 687 C C . ASN A 1 91 ? -17.648 0.158 1.821 1.00 87.06 91 ASN A C 1
ATOM 689 O O . ASN A 1 91 ? -18.800 0.561 1.657 1.00 87.06 91 ASN A O 1
ATOM 693 N N . SER A 1 92 ? -17.257 -1.067 1.467 1.00 70.25 92 SER A N 1
ATOM 694 C CA . SER A 1 92 ? -18.138 -2.088 0.893 1.00 70.25 92 SER A CA 1
ATOM 695 C C . SER A 1 92 ? -18.442 -3.182 1.901 1.00 70.25 92 SER A C 1
ATOM 697 O O . SER A 1 92 ? -19.507 -3.805 1.706 1.00 70.25 92 SER A O 1
#

Foldseek 3Di:
DDDDDDDDDDDDDDDDDDDDDDDDPDPDDPPDPPQQDQDLVLLLVLLLCVVVVHDLCVSCVVRSHDSVVSVCSVVCVPNNCSNVVNVVVVVD

Radius of gyration: 23.97 Å; chains: 1; bounding box: 51×46×67 Å